Protein AF-A0A7H1N0D5-F1 (afdb_monomer_lite)

Organism: NCBI:txid111831

Radius of gyration: 22.75 Å; chains: 1; bounding box: 36×46×55 Å

Foldseek 3Di:
DVVVVCVVVVHDPVVVVVVVVVLVVVVVPDDPPDDDDDDDDDDPDPPPVPQFFAPDWDAAPNDIDGHHPPDDPVVVVVVVVVSNVVD

Secondary structure (DSSP, 8-state):
-HHHHHHHTT--HHHHHHHHHHHHHHHHT--TTPPPP-PPP---------TT--SEEEEETTEEEEE-TT--HHHHHHHHHHHHHH-

pLDDT: mean 81.39, std 11.9, range [50.66, 96.56]

Sequence (87 aa):
MASAVARRHGLHRNQLYAWRKELRQAADAATADAVPLDFVPVVVSEGRCPAGSPAIEIELAGARVRVSPGADPVLLADVLRTLKALG

Structure (mmCIF, N/CA/C/O backbone):
data_AF-A0A7H1N0D5-F1
#
_entry.id   AF-A0A7H1N0D5-F1
#
loop_
_atom_site.group_PDB
_atom_site.id
_atom_site.type_symbol
_atom_site.label_atom_id
_atom_site.label_alt_id
_atom_site.label_comp_id
_atom_site.label_asym_id
_atom_site.label_entity_id
_atom_site.label_seq_id
_atom_site.pdbx_PDB_ins_code
_atom_site.Cartn_x
_atom_site.Cartn_y
_atom_site.Cartn_z
_atom_site.occupancy
_atom_site.B_iso_or_equiv
_atom_site.auth_seq_id
_atom_site.auth_comp_id
_atom_site.auth_asym_id
_atom_site.auth_atom_id
_atom_site.pdbx_PDB_model_num
ATOM 1 N N . MET A 1 1 ? 14.019 -3.453 -29.436 1.00 59.59 1 MET A N 1
ATOM 2 C CA . MET A 1 1 ? 12.769 -2.808 -28.969 1.00 59.59 1 MET A CA 1
ATOM 3 C C . MET A 1 1 ? 12.725 -2.603 -27.453 1.00 59.59 1 MET A C 1
ATOM 5 O O . MET A 1 1 ? 12.614 -1.456 -27.045 1.00 59.59 1 MET A O 1
ATOM 9 N N . ALA A 1 2 ? 12.897 -3.638 -26.618 1.00 62.19 2 ALA A N 1
ATOM 10 C CA . ALA A 1 2 ? 12.798 -3.516 -25.150 1.00 62.19 2 ALA A CA 1
ATOM 11 C C . ALA A 1 2 ? 13.715 -2.444 -24.509 1.00 62.19 2 ALA A C 1
ATOM 13 O O . ALA A 1 2 ? 13.282 -1.702 -23.634 1.00 62.19 2 ALA A O 1
ATOM 14 N N . SER A 1 3 ? 14.959 -2.292 -24.979 1.00 71.75 3 SER A N 1
ATOM 15 C CA . SER A 1 3 ? 15.897 -1.275 -24.469 1.00 71.75 3 SER A CA 1
ATOM 16 C C . SER A 1 3 ? 15.504 0.168 -24.814 1.00 71.75 3 SER A C 1
ATOM 18 O O . SER A 1 3 ? 15.802 1.083 -24.049 1.00 71.75 3 SER A O 1
ATOM 20 N N . ALA A 1 4 ? 14.828 0.384 -25.947 1.00 82.25 4 ALA A N 1
ATOM 21 C CA . ALA A 1 4 ? 14.347 1.704 -26.352 1.00 82.25 4 ALA A CA 1
ATOM 22 C C . ALA A 1 4 ? 13.128 2.132 -25.520 1.00 82.25 4 ALA A C 1
ATOM 24 O O . ALA A 1 4 ? 13.074 3.277 -25.075 1.00 82.25 4 ALA A O 1
ATOM 25 N N . VAL A 1 5 ? 12.204 1.199 -25.250 1.00 84.19 5 VAL A N 1
ATOM 26 C CA . VAL A 1 5 ? 11.057 1.413 -24.351 1.00 84.19 5 VAL A CA 1
ATOM 27 C C . VAL A 1 5 ? 11.541 1.703 -22.929 1.00 84.19 5 VAL A C 1
ATOM 29 O O . VAL A 1 5 ? 11.163 2.720 -22.360 1.00 84.19 5 VAL A O 1
ATOM 32 N N . ALA A 1 6 ? 12.457 0.890 -22.393 1.00 83.62 6 ALA A N 1
ATOM 33 C CA . ALA A 1 6 ? 13.025 1.098 -21.059 1.00 83.62 6 ALA A CA 1
ATOM 34 C C . ALA A 1 6 ? 13.636 2.503 -20.901 1.00 83.62 6 ALA A C 1
ATOM 36 O O . ALA A 1 6 ? 13.308 3.224 -19.962 1.00 83.62 6 ALA A O 1
ATOM 37 N N . ARG A 1 7 ? 14.455 2.940 -21.868 1.00 82.88 7 ARG A N 1
ATOM 38 C CA . ARG A 1 7 ? 15.079 4.270 -21.832 1.00 82.88 7 ARG A CA 1
ATOM 39 C C . ARG A 1 7 ? 14.060 5.406 -21.922 1.00 82.88 7 ARG A C 1
ATOM 41 O O . ARG A 1 7 ? 14.228 6.412 -21.243 1.00 82.88 7 ARG A O 1
ATOM 48 N N . ARG A 1 8 ? 13.006 5.249 -22.730 1.00 89.12 8 ARG A N 1
ATOM 49 C CA . ARG A 1 8 ? 11.908 6.227 -22.820 1.00 89.12 8 ARG A CA 1
ATOM 50 C C . ARG A 1 8 ? 11.213 6.431 -21.470 1.00 89.12 8 ARG A C 1
ATOM 52 O O . ARG A 1 8 ? 10.765 7.536 -21.196 1.00 89.12 8 ARG A O 1
ATOM 59 N N . HIS A 1 9 ? 11.170 5.395 -20.636 1.00 85.12 9 HIS A N 1
ATOM 60 C CA . HIS A 1 9 ? 10.585 5.426 -19.294 1.00 85.12 9 HIS A CA 1
ATOM 61 C C . HIS A 1 9 ? 11.627 5.593 -18.171 1.00 85.12 9 HIS A C 1
ATOM 63 O O . HIS A 1 9 ? 11.344 5.285 -17.020 1.00 85.12 9 HIS A O 1
ATOM 69 N N . GLY A 1 10 ? 12.835 6.076 -18.483 1.00 85.75 10 GLY A N 1
ATOM 70 C CA . GLY A 1 10 ? 13.843 6.419 -17.473 1.00 85.75 10 GLY A CA 1
ATOM 71 C C . GLY A 1 10 ? 14.565 5.232 -16.828 1.00 85.75 10 GLY A C 1
ATOM 72 O O . GLY A 1 10 ? 15.384 5.439 -15.935 1.00 85.75 10 GLY A O 1
ATOM 73 N N . LEU A 1 11 ? 14.333 3.996 -17.284 1.00 87.50 11 LEU A N 1
ATOM 74 C CA . LEU A 1 11 ? 15.096 2.846 -16.800 1.00 87.50 11 LEU A CA 1
ATOM 75 C C . LEU A 1 11 ? 16.537 2.912 -17.303 1.00 87.50 11 LEU A C 1
ATOM 77 O O . LEU A 1 11 ? 16.808 2.992 -18.508 1.00 87.50 11 LEU A O 1
ATOM 81 N N . HIS A 1 12 ? 17.477 2.779 -16.369 1.00 89.50 12 HIS A N 1
ATOM 82 C CA . HIS A 1 12 ? 18.890 2.702 -16.700 1.00 89.50 12 HIS A CA 1
ATOM 83 C C . HIS A 1 12 ? 19.251 1.320 -17.262 1.00 89.50 12 HIS A C 1
ATOM 85 O O . HIS A 1 12 ? 18.787 0.279 -16.792 1.00 89.50 12 HIS A O 1
ATOM 91 N N . ARG A 1 13 ? 20.161 1.284 -18.241 1.00 85.94 13 ARG A N 1
ATOM 92 C CA . ARG A 1 13 ? 20.576 0.044 -18.918 1.00 85.94 13 ARG A CA 1
ATOM 93 C C . ARG A 1 13 ? 21.096 -1.021 -17.942 1.00 85.94 13 ARG A C 1
ATOM 95 O O . ARG A 1 13 ? 20.805 -2.199 -18.120 1.00 85.94 13 ARG A O 1
ATOM 102 N N . ASN A 1 14 ? 21.838 -0.612 -16.912 1.00 88.50 14 ASN A N 1
ATOM 103 C CA . ASN A 1 14 ? 22.389 -1.545 -15.924 1.00 88.50 14 ASN A CA 1
ATOM 104 C C . ASN A 1 14 ? 21.298 -2.181 -15.047 1.00 88.50 14 ASN A C 1
ATOM 106 O O . ASN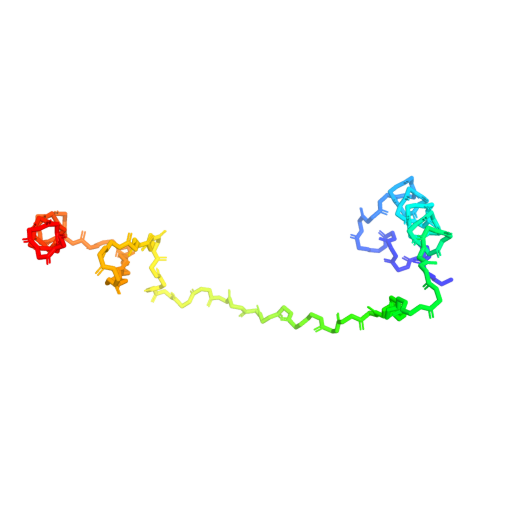 A 1 14 ? 21.423 -3.356 -14.726 1.00 88.50 14 ASN A O 1
ATOM 110 N N . GLN A 1 15 ? 20.217 -1.456 -14.725 1.00 89.19 15 GLN A N 1
ATOM 111 C CA . GLN A 1 15 ? 19.074 -2.016 -13.987 1.00 89.19 15 GLN A CA 1
ATOM 112 C C . GLN A 1 15 ? 18.373 -3.092 -14.819 1.00 89.19 15 GLN A C 1
ATOM 114 O O . GLN A 1 15 ? 18.136 -4.194 -14.339 1.00 89.19 15 GLN A O 1
ATOM 119 N N . LEU A 1 16 ? 18.151 -2.821 -16.111 1.00 88.88 16 LEU A N 1
ATOM 120 C CA . LEU A 1 16 ? 17.560 -3.806 -17.018 1.00 88.88 16 LEU A CA 1
ATOM 121 C C . LEU A 1 16 ? 18.419 -5.078 -17.129 1.00 88.88 16 LEU A C 1
ATOM 123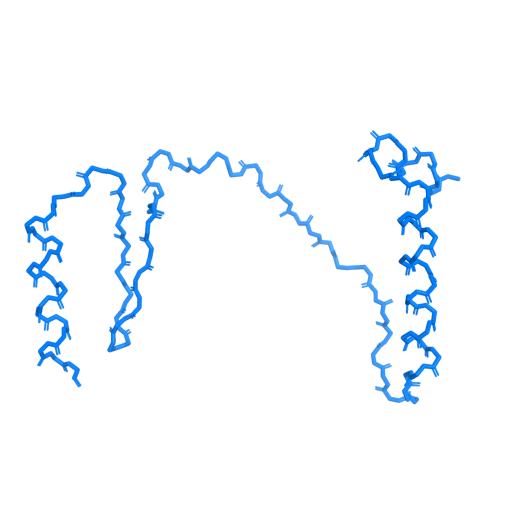 O O . LEU A 1 16 ? 17.883 -6.183 -17.194 1.00 88.88 16 LEU A O 1
ATOM 127 N N . TYR A 1 17 ? 19.748 -4.942 -17.159 1.00 89.94 17 TYR A N 1
ATOM 128 C CA . TYR A 1 17 ? 20.645 -6.100 -17.162 1.00 89.94 17 TYR A CA 1
ATOM 129 C C . TYR A 1 17 ? 20.625 -6.870 -15.841 1.00 89.94 17 TYR A C 1
ATOM 131 O O . TYR A 1 17 ? 20.625 -8.101 -15.886 1.00 89.94 17 TYR A O 1
ATOM 139 N N . ALA A 1 18 ? 20.580 -6.170 -14.704 1.00 92.38 18 ALA A N 1
ATOM 140 C CA . ALA A 1 18 ? 20.476 -6.782 -13.383 1.00 92.38 18 ALA A CA 1
ATOM 141 C C . ALA A 1 18 ? 19.187 -7.609 -13.257 1.00 92.38 18 ALA A C 1
ATOM 143 O O . ALA A 1 18 ? 19.268 -8.817 -13.051 1.00 92.38 18 ALA A O 1
ATOM 144 N N . TRP A 1 19 ? 18.024 -7.026 -13.557 1.00 90.19 19 TRP A N 1
ATOM 145 C CA . TRP A 1 19 ? 16.742 -7.740 -13.490 1.00 90.19 19 TRP A CA 1
ATOM 146 C C . TRP A 1 19 ? 16.666 -8.928 -14.448 1.00 90.19 19 TRP A C 1
ATOM 148 O O . TRP A 1 19 ? 16.177 -9.994 -14.092 1.00 90.19 19 TRP A O 1
ATOM 158 N N . ARG A 1 20 ? 17.217 -8.805 -15.664 1.00 89.06 20 ARG A N 1
ATOM 159 C CA . ARG A 1 20 ? 17.300 -9.941 -16.600 1.00 89.06 20 ARG A CA 1
ATOM 160 C C . ARG A 1 20 ? 18.214 -11.059 -16.107 1.00 89.06 20 ARG A C 1
ATOM 162 O O . ARG A 1 20 ? 18.095 -12.183 -16.595 1.00 89.06 20 ARG A O 1
ATOM 169 N N . LYS A 1 21 ? 19.204 -10.748 -15.270 1.00 90.31 21 LYS A N 1
ATOM 170 C CA . LYS A 1 21 ? 20.085 -11.746 -14.660 1.00 90.31 21 LYS A CA 1
ATOM 171 C C . LYS A 1 21 ? 19.357 -12.439 -13.511 1.00 90.31 21 LYS A C 1
ATOM 173 O O . LYS A 1 21 ? 19.307 -13.661 -13.511 1.00 90.31 21 LYS A O 1
ATOM 178 N N . GLU A 1 22 ? 18.743 -11.668 -12.620 1.00 89.50 22 GLU A N 1
ATOM 179 C CA . GLU A 1 22 ? 17.948 -12.167 -11.490 1.00 89.50 22 GLU A CA 1
ATOM 180 C C . GLU A 1 22 ? 16.803 -13.072 -11.958 1.00 89.50 22 GLU A C 1
ATOM 182 O O . GLU A 1 22 ? 16.647 -14.174 -11.445 1.00 89.50 22 GLU A O 1
ATOM 187 N N . LEU A 1 23 ? 16.072 -12.673 -13.005 1.00 85.38 23 LEU A N 1
ATOM 188 C CA . LEU A 1 23 ? 14.987 -13.476 -13.577 1.00 85.38 23 LEU A CA 1
ATOM 189 C C . LEU A 1 23 ? 15.474 -14.841 -14.088 1.00 85.38 23 LEU A C 1
ATOM 191 O O . LEU A 1 23 ? 14.802 -15.848 -13.899 1.00 85.38 23 LEU A O 1
ATOM 195 N N . ARG A 1 24 ? 16.650 -14.881 -14.728 1.00 85.62 24 ARG A N 1
ATOM 196 C CA . ARG A 1 24 ? 17.252 -16.138 -15.198 1.00 85.62 24 ARG A CA 1
ATOM 197 C C . ARG A 1 24 ? 17.686 -17.018 -14.037 1.00 85.62 24 ARG A C 1
ATOM 199 O O . ARG A 1 24 ? 17.373 -18.193 -14.039 1.00 85.62 24 ARG A O 1
ATOM 206 N N . GLN A 1 25 ? 18.315 -16.435 -13.021 1.00 86.56 25 GLN A N 1
ATOM 207 C CA . GLN A 1 25 ? 18.703 -17.169 -11.816 1.00 86.56 25 GLN A CA 1
ATOM 208 C C . GLN A 1 25 ? 17.491 -17.754 -11.081 1.00 86.56 25 GLN A C 1
ATOM 210 O O . GLN A 1 25 ? 17.556 -18.882 -10.607 1.00 86.56 25 GLN A O 1
ATOM 215 N N . ALA A 1 26 ? 16.386 -17.010 -11.014 1.00 82.19 26 ALA A N 1
ATOM 216 C CA . ALA A 1 26 ? 15.139 -17.493 -10.433 1.00 82.19 26 ALA A CA 1
ATOM 217 C C . ALA A 1 26 ? 14.526 -18.638 -11.256 1.00 82.19 26 ALA A C 1
ATOM 219 O O . ALA A 1 26 ? 14.043 -19.601 -10.673 1.00 82.19 26 ALA A O 1
ATOM 220 N N . ALA A 1 27 ? 14.583 -18.557 -12.589 1.00 80.25 27 ALA A N 1
ATOM 221 C CA . ALA A 1 27 ? 14.135 -19.632 -13.473 1.00 80.25 27 ALA A CA 1
ATOM 222 C C . ALA A 1 27 ? 15.024 -20.885 -13.371 1.00 80.25 27 ALA A C 1
ATOM 224 O O . ALA A 1 27 ? 14.503 -21.992 -13.321 1.00 80.25 27 ALA A O 1
ATOM 225 N N . ASP A 1 28 ? 16.346 -20.718 -13.281 1.00 81.69 28 ASP A N 1
ATOM 226 C CA . ASP A 1 28 ? 17.300 -21.826 -13.130 1.00 81.69 28 ASP A CA 1
ATOM 227 C C . ASP A 1 28 ? 17.156 -22.531 -11.766 1.00 81.69 28 ASP A C 1
ATOM 229 O O . ASP A 1 28 ? 17.429 -23.723 -11.645 1.00 81.69 28 ASP A O 1
ATOM 233 N N . ALA A 1 29 ? 16.726 -21.801 -10.731 1.00 79.50 29 ALA A N 1
ATOM 234 C CA . ALA A 1 29 ? 16.457 -22.335 -9.395 1.00 79.50 29 ALA A CA 1
ATOM 235 C C . ALA A 1 29 ? 15.042 -22.924 -9.238 1.00 79.50 29 ALA A C 1
ATOM 237 O O . ALA A 1 29 ? 14.733 -23.511 -8.198 1.00 79.50 29 ALA A O 1
ATOM 238 N N . ALA A 1 30 ? 14.173 -22.748 -10.235 1.00 75.56 30 ALA A N 1
ATOM 239 C CA . ALA A 1 30 ? 12.800 -23.220 -10.195 1.00 75.56 30 ALA A CA 1
ATOM 240 C C . ALA A 1 30 ? 12.744 -24.745 -10.408 1.00 75.56 30 ALA A C 1
ATOM 242 O O . ALA A 1 30 ? 13.363 -25.288 -11.322 1.00 75.56 30 ALA A O 1
ATOM 243 N N . THR A 1 31 ? 12.003 -25.457 -9.558 1.00 69.25 31 THR A N 1
ATOM 244 C CA . THR A 1 31 ? 11.740 -26.894 -9.732 1.00 69.25 31 THR A CA 1
ATOM 245 C C . THR A 1 31 ? 10.737 -27.130 -10.866 1.00 69.25 31 THR A C 1
ATOM 247 O O . THR A 1 31 ? 10.035 -26.212 -11.283 1.00 69.25 31 THR A O 1
ATOM 250 N N . ALA A 1 32 ? 10.638 -28.366 -11.367 1.00 67.25 32 ALA A N 1
ATOM 251 C CA . ALA A 1 32 ? 9.753 -28.715 -12.489 1.00 67.25 32 ALA A CA 1
ATOM 252 C C . ALA A 1 32 ? 8.258 -28.389 -12.256 1.00 67.25 32 ALA A C 1
ATOM 254 O O . ALA A 1 32 ? 7.524 -28.222 -13.224 1.00 67.25 32 ALA A O 1
ATOM 255 N N . ASP A 1 33 ? 7.834 -28.247 -10.995 1.00 66.50 33 ASP A N 1
ATOM 256 C CA . ASP A 1 33 ? 6.465 -27.876 -10.598 1.00 66.50 33 ASP A CA 1
ATOM 257 C C . ASP A 1 33 ? 6.267 -26.361 -10.388 1.00 66.50 33 ASP A C 1
ATOM 259 O O . ASP A 1 33 ? 5.199 -25.915 -9.962 1.00 66.50 33 ASP A O 1
ATOM 263 N N . ALA A 1 34 ? 7.288 -25.540 -10.640 1.00 67.81 34 ALA A N 1
ATOM 264 C CA . ALA A 1 34 ? 7.182 -24.099 -10.475 1.00 67.81 34 ALA A CA 1
ATOM 265 C C . ALA A 1 34 ? 6.297 -23.476 -11.564 1.00 67.81 34 ALA A C 1
ATOM 267 O O . ALA A 1 34 ? 6.447 -23.739 -12.758 1.00 67.81 34 ALA A O 1
ATOM 268 N N . VAL A 1 35 ? 5.389 -22.594 -11.141 1.00 70.88 35 VAL A N 1
ATOM 269 C CA . VAL A 1 35 ? 4.542 -21.822 -12.054 1.00 70.88 35 VAL A CA 1
ATOM 270 C C . VAL A 1 35 ? 5.432 -20.943 -12.946 1.00 70.88 35 VAL A C 1
ATOM 272 O O . VAL A 1 35 ? 6.301 -20.241 -12.416 1.00 70.88 35 VAL A O 1
ATOM 275 N N . PRO A 1 36 ? 5.229 -20.937 -14.278 1.00 71.12 36 PRO A N 1
ATOM 276 C CA . PRO A 1 36 ? 5.966 -20.057 -15.175 1.00 71.12 36 PRO A CA 1
ATOM 277 C C . PRO A 1 36 ? 5.828 -18.591 -14.755 1.00 71.12 36 PRO A C 1
ATOM 279 O O . PRO A 1 36 ? 4.726 -18.115 -14.480 1.00 71.12 36 PRO A O 1
ATOM 282 N N . LEU A 1 37 ? 6.946 -17.864 -14.725 1.00 72.88 37 LEU A N 1
ATOM 283 C CA . LEU A 1 37 ? 6.932 -16.424 -14.481 1.00 72.88 37 LEU A CA 1
ATOM 284 C C . LEU A 1 37 ? 6.292 -15.722 -15.682 1.00 72.88 37 LEU A C 1
ATOM 286 O O . LEU A 1 37 ? 6.847 -15.755 -16.781 1.00 72.88 37 LEU A O 1
ATOM 290 N N . ASP A 1 38 ? 5.153 -15.072 -15.458 1.00 77.56 38 ASP A N 1
ATOM 291 C CA . ASP A 1 38 ? 4.446 -14.299 -16.477 1.00 77.56 38 ASP A CA 1
ATOM 292 C C . ASP A 1 38 ? 4.265 -12.839 -16.043 1.00 77.56 38 ASP A C 1
ATOM 294 O O . ASP A 1 38 ? 4.308 -12.495 -14.857 1.00 77.56 38 ASP A O 1
ATOM 298 N N . PHE A 1 39 ? 4.086 -11.957 -17.022 1.00 79.94 39 PHE A N 1
ATOM 299 C CA . PHE A 1 39 ? 3.773 -10.561 -16.765 1.00 79.94 39 PHE A CA 1
ATOM 300 C C . PHE A 1 39 ? 2.315 -10.429 -16.328 1.00 79.94 39 PHE A C 1
ATOM 302 O O . PHE A 1 39 ? 1.394 -10.739 -17.078 1.00 79.94 39 PHE A O 1
ATOM 309 N N . VAL A 1 40 ? 2.098 -9.886 -15.131 1.00 80.69 40 VAL A N 1
ATOM 310 C CA . VAL A 1 40 ? 0.754 -9.533 -14.663 1.00 80.69 40 VAL A CA 1
ATOM 311 C C . VAL A 1 40 ? 0.444 -8.094 -15.089 1.00 80.69 40 VAL A C 1
ATOM 313 O O . VAL A 1 40 ? 1.243 -7.194 -14.806 1.00 80.69 40 VAL A O 1
ATOM 316 N N . PRO A 1 41 ? -0.691 -7.832 -15.762 1.00 80.44 41 PRO A N 1
ATOM 317 C CA . PRO A 1 41 ? -1.079 -6.475 -16.114 1.00 80.44 41 PRO A CA 1
ATOM 318 C C . PRO A 1 41 ? -1.362 -5.672 -14.841 1.00 80.44 41 PRO A C 1
ATOM 320 O O . PRO A 1 41 ? -2.279 -5.976 -14.082 1.00 80.44 41 PRO A O 1
ATOM 323 N N . VAL A 1 42 ? -0.580 -4.616 -14.623 1.00 80.56 42 VAL A N 1
ATOM 324 C CA . VAL A 1 42 ? -0.831 -3.643 -13.558 1.00 80.56 42 VAL A CA 1
ATOM 325 C C . VAL A 1 42 ? -1.547 -2.452 -14.173 1.00 80.56 42 VAL A C 1
ATOM 327 O O . VAL A 1 42 ? -0.966 -1.695 -14.951 1.00 80.56 42 VAL A O 1
ATOM 330 N N . VAL A 1 43 ? -2.818 -2.281 -13.823 1.00 80.06 43 VAL A N 1
ATOM 331 C CA . VAL A 1 43 ? -3.557 -1.066 -14.162 1.00 80.06 43 VAL A CA 1
ATOM 332 C C . VAL A 1 43 ? -3.234 -0.029 -13.097 1.00 80.06 43 VAL A C 1
ATOM 334 O O . VAL A 1 43 ? -3.725 -0.102 -11.971 1.00 80.06 43 VAL A O 1
ATOM 337 N N . VAL A 1 44 ? -2.396 0.943 -13.450 1.00 74.25 44 VAL A N 1
ATOM 338 C CA . VAL A 1 44 ? -2.273 2.162 -12.653 1.00 74.25 44 VAL A CA 1
ATOM 339 C C . VAL A 1 44 ? -3.532 2.965 -12.927 1.00 74.25 44 VAL A C 1
ATOM 341 O O . VAL A 1 44 ? -3.647 3.630 -13.953 1.00 74.25 44 VAL A O 1
ATOM 344 N N . SER A 1 45 ? -4.514 2.851 -12.038 1.00 70.06 45 SER A N 1
ATOM 345 C CA . SER A 1 45 ? -5.606 3.813 -12.041 1.00 70.06 45 SER A CA 1
ATOM 346 C C . SER A 1 45 ? -4.982 5.174 -11.751 1.00 70.06 45 SER A C 1
ATOM 348 O O . SER A 1 45 ? -4.244 5.302 -10.768 1.00 70.06 45 SER A O 1
ATOM 350 N N . GLU A 1 46 ? -5.244 6.180 -12.588 1.00 63.59 46 GLU A N 1
ATOM 351 C CA . GLU A 1 46 ? -5.006 7.582 -12.240 1.00 63.59 46 GLU A CA 1
ATOM 352 C C . GLU A 1 46 ? -5.983 7.955 -11.123 1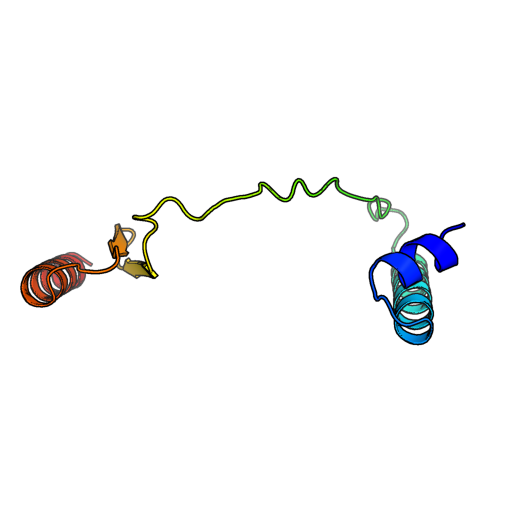.00 63.59 46 GLU A C 1
ATOM 354 O O . GLU A 1 46 ? -6.933 8.719 -11.280 1.00 63.59 46 GLU A O 1
ATOM 359 N N . GLY A 1 47 ? -5.768 7.361 -9.955 1.00 52.41 47 GLY A N 1
ATOM 360 C CA . GLY A 1 47 ? -6.332 7.827 -8.723 1.00 52.41 47 GLY A CA 1
ATOM 361 C C . GLY A 1 47 ? -5.694 9.177 -8.472 1.00 52.41 47 GLY A C 1
ATOM 362 O O . GLY A 1 47 ? -4.708 9.282 -7.746 1.00 52.41 47 GLY A O 1
ATOM 363 N N . ARG A 1 48 ? -6.310 10.245 -8.990 1.00 54.19 48 ARG A N 1
ATOM 364 C CA . ARG A 1 48 ? -6.479 11.408 -8.130 1.00 54.19 48 ARG A CA 1
ATOM 365 C C . ARG A 1 48 ? -7.083 10.816 -6.868 1.00 54.19 48 ARG A C 1
ATOM 367 O O . ARG A 1 48 ? -8.236 10.396 -6.896 1.00 54.19 48 ARG A O 1
ATOM 374 N N . CYS A 1 49 ? -6.267 10.680 -5.825 1.00 50.66 49 CYS A N 1
ATOM 375 C CA . CYS A 1 49 ? -6.742 10.379 -4.486 1.00 50.66 49 CYS A CA 1
ATOM 376 C C . CYS A 1 49 ? -7.957 11.297 -4.312 1.00 50.66 49 CYS A C 1
ATOM 378 O O . CYS A 1 49 ? -7.758 12.517 -4.401 1.00 50.66 49 CYS A O 1
ATOM 380 N N . PRO A 1 50 ? -9.207 10.786 -4.253 1.00 54.28 50 PRO A N 1
ATOM 381 C CA . PRO A 1 50 ? -10.353 11.670 -4.136 1.00 54.28 50 PRO A CA 1
ATOM 382 C C . PRO A 1 50 ? -10.052 12.580 -2.954 1.00 54.28 50 PRO A C 1
ATOM 384 O O . PRO A 1 50 ? -9.551 12.096 -1.935 1.00 54.28 50 PRO A O 1
ATOM 387 N N . ALA A 1 51 ? -10.232 13.892 -3.119 1.00 54.16 51 ALA A N 1
ATOM 388 C CA . ALA A 1 51 ? -10.090 14.818 -2.006 1.00 54.16 51 ALA A CA 1
ATOM 389 C C . ALA A 1 51 ? -11.005 14.289 -0.887 1.00 54.16 51 ALA A C 1
ATOM 391 O O . ALA A 1 51 ? -12.220 14.269 -1.061 1.00 54.16 51 ALA A O 1
ATOM 392 N N . GLY A 1 52 ? -10.415 13.723 0.174 1.00 55.97 52 GLY A N 1
ATOM 393 C CA . GLY A 1 52 ? -11.134 12.919 1.173 1.00 55.97 52 GLY A CA 1
ATOM 394 C C . GLY A 1 52 ? -10.617 11.493 1.412 1.00 55.97 52 GLY A C 1
ATOM 395 O O . GLY A 1 52 ? -11.103 10.840 2.335 1.00 55.97 52 GLY A O 1
ATOM 396 N N . SER A 1 53 ? -9.625 11.004 0.659 1.00 58.66 53 SER A N 1
ATOM 397 C CA . SER A 1 53 ? -8.972 9.726 0.986 1.00 58.66 53 SER A CA 1
ATOM 398 C C . SER A 1 53 ? -8.316 9.800 2.363 1.00 58.66 53 SER A C 1
ATOM 400 O O . SER A 1 53 ? -7.699 10.826 2.675 1.00 58.66 53 SER A O 1
ATOM 402 N N . PRO A 1 54 ? -8.449 8.756 3.198 1.00 60.84 54 PRO A N 1
ATOM 403 C CA . PRO A 1 54 ? -7.864 8.771 4.524 1.00 60.84 54 PRO A CA 1
ATOM 404 C C . PRO A 1 54 ? -6.348 8.912 4.423 1.00 60.84 54 PRO A C 1
ATOM 406 O O . PRO A 1 54 ? -5.690 8.148 3.721 1.00 60.84 54 PRO A O 1
ATOM 409 N N . ALA A 1 55 ? -5.806 9.906 5.120 1.00 73.19 55 ALA A N 1
ATOM 410 C CA . ALA A 1 55 ? -4.370 10.105 5.244 1.00 73.19 55 ALA A CA 1
ATOM 411 C C . ALA A 1 55 ? -3.731 8.988 6.081 1.00 73.19 55 ALA A C 1
ATOM 413 O O . ALA A 1 55 ? -2.557 8.677 5.902 1.00 73.19 55 ALA A O 1
ATOM 414 N N . ILE A 1 56 ? -4.505 8.405 7.003 1.00 83.50 56 ILE A N 1
ATOM 415 C CA . ILE A 1 56 ? -4.052 7.368 7.927 1.00 83.50 56 ILE A CA 1
ATOM 416 C C . ILE A 1 56 ? -5.122 6.286 8.014 1.00 83.50 56 ILE A C 1
ATOM 418 O O . ILE A 1 56 ? -6.317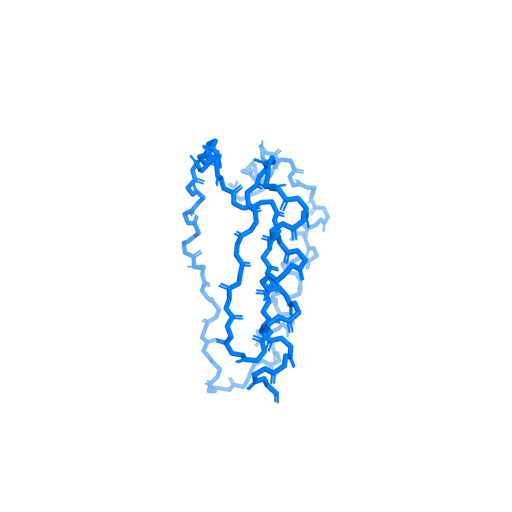 6.574 8.115 1.00 83.50 56 ILE A O 1
ATOM 422 N N . GLU A 1 57 ? -4.679 5.036 8.018 1.00 89.56 57 GLU A N 1
ATOM 423 C CA . GLU A 1 57 ? -5.517 3.888 8.316 1.00 89.56 57 GLU A CA 1
ATOM 424 C C . GLU A 1 57 ? -4.949 3.133 9.518 1.00 89.56 57 GLU A C 1
ATOM 426 O O . GLU A 1 57 ? -3.743 2.908 9.602 1.00 89.56 57 GLU A O 1
ATOM 431 N N . ILE A 1 58 ? -5.819 2.795 10.467 1.00 90.19 58 ILE A N 1
ATOM 432 C CA . ILE A 1 58 ? -5.465 2.163 11.737 1.00 90.19 58 ILE A CA 1
ATOM 433 C C . ILE A 1 58 ? -6.277 0.880 11.865 1.00 90.19 58 ILE A C 1
ATOM 435 O O . ILE A 1 58 ? -7.502 0.908 11.749 1.00 90.19 58 ILE A O 1
ATOM 439 N N . GLU A 1 59 ? -5.607 -0.232 12.142 1.00 91.00 59 GLU A N 1
ATOM 440 C CA . GLU A 1 59 ? -6.243 -1.506 12.467 1.00 91.00 59 GLU A CA 1
ATOM 441 C C . GLU A 1 59 ? -6.014 -1.822 13.950 1.00 91.00 59 GLU A C 1
ATOM 443 O O . GLU A 1 59 ? -4.880 -1.813 14.429 1.00 91.00 59 GLU A O 1
ATOM 448 N N . LEU A 1 60 ? -7.099 -2.037 14.697 1.00 87.44 60 LEU A N 1
ATOM 449 C CA . LEU A 1 60 ? -7.072 -2.293 16.138 1.00 87.44 60 LEU A CA 1
ATOM 450 C C . LEU A 1 60 ? -8.237 -3.209 16.518 1.00 87.44 60 LEU A C 1
ATOM 452 O O . LEU A 1 60 ? -9.378 -2.904 16.187 1.00 87.44 60 LEU A O 1
ATOM 456 N N . ALA A 1 61 ? -7.963 -4.304 17.234 1.00 84.81 61 ALA A N 1
ATOM 457 C CA . ALA A 1 61 ? -8.984 -5.250 17.711 1.00 84.81 61 ALA A CA 1
ATOM 458 C C . ALA A 1 61 ? -9.962 -5.735 16.609 1.00 84.81 61 ALA A C 1
ATOM 460 O O . ALA A 1 61 ? -11.153 -5.909 16.849 1.00 84.81 61 ALA A O 1
ATOM 461 N N . GLY A 1 62 ? -9.478 -5.904 15.371 1.00 87.56 62 GLY A N 1
ATOM 462 C CA . GLY A 1 62 ? -10.301 -6.288 14.212 1.00 87.56 62 GLY A CA 1
ATOM 463 C C . GLY A 1 62 ? -11.168 -5.164 13.626 1.00 87.56 62 GLY A C 1
ATOM 464 O O . GLY A 1 62 ? -11.841 -5.371 12.617 1.00 87.56 62 GLY A O 1
ATOM 465 N N . ALA A 1 63 ? -11.140 -3.965 14.213 1.00 88.56 63 ALA A N 1
ATOM 466 C CA . ALA A 1 63 ? -11.747 -2.766 13.656 1.00 88.56 63 ALA A CA 1
ATOM 467 C C . ALA A 1 63 ? -10.742 -2.001 12.783 1.00 88.56 63 ALA A C 1
ATOM 469 O O . ALA A 1 63 ? -9.558 -1.891 13.104 1.00 88.56 63 ALA A O 1
ATOM 470 N N . ARG A 1 64 ? -11.240 -1.421 11.688 1.00 91.50 64 ARG A N 1
ATOM 471 C CA . ARG A 1 64 ? -10.457 -0.613 10.746 1.00 91.50 64 ARG A CA 1
ATOM 472 C C . ARG A 1 64 ? -10.952 0.829 10.771 1.00 91.50 64 ARG A C 1
ATOM 474 O O . ARG A 1 64 ? -12.085 1.104 10.379 1.00 91.50 64 ARG A O 1
ATOM 481 N N . VAL A 1 65 ? -10.104 1.747 11.223 1.00 90.75 65 VAL A N 1
ATOM 482 C CA . VAL A 1 65 ? -10.385 3.184 11.329 1.00 90.75 65 VAL A CA 1
ATOM 483 C C . VAL A 1 65 ? -9.668 3.920 10.204 1.00 90.75 65 VAL A C 1
ATOM 485 O O . VAL A 1 65 ? -8.465 3.766 10.010 1.00 90.75 65 VAL A O 1
ATOM 488 N N . ARG A 1 66 ? -10.410 4.745 9.467 1.00 90.44 66 ARG A N 1
ATOM 489 C CA . ARG A 1 66 ? -9.896 5.570 8.369 1.00 90.44 66 ARG A CA 1
ATOM 490 C C . ARG A 1 66 ? -9.976 7.037 8.761 1.00 90.44 66 ARG A C 1
ATOM 492 O O . ARG A 1 66 ? -11.059 7.525 9.068 1.00 90.44 66 ARG A O 1
ATOM 499 N N . VAL A 1 67 ? -8.839 7.726 8.746 1.00 90.06 67 VAL A N 1
ATOM 500 C CA . VAL A 1 67 ? -8.716 9.119 9.188 1.00 90.06 67 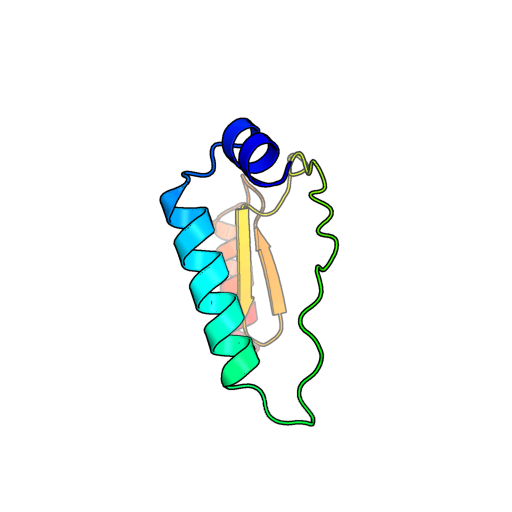VAL A CA 1
ATOM 501 C C . VAL A 1 67 ? -8.483 10.016 7.982 1.00 90.06 67 VAL A C 1
ATOM 503 O O . VAL A 1 67 ? -7.404 10.007 7.388 1.00 90.06 67 VAL A O 1
ATOM 506 N N . SER A 1 68 ? -9.492 10.799 7.611 1.00 86.44 68 SER A N 1
ATOM 507 C CA . SER A 1 68 ? -9.374 11.803 6.550 1.00 86.44 68 SER A CA 1
ATOM 508 C C . SER A 1 68 ? -8.616 13.050 7.025 1.00 86.44 68 SER A C 1
ATOM 510 O O . SER A 1 68 ? -8.614 13.356 8.221 1.00 86.44 68 SER A O 1
ATOM 512 N N . PRO A 1 69 ? -7.978 13.799 6.107 1.00 83.12 69 PRO A N 1
ATOM 513 C CA . PRO A 1 69 ? -7.417 15.109 6.422 1.00 83.12 69 PRO A CA 1
ATOM 514 C C . PRO A 1 69 ? -8.467 16.016 7.081 1.00 83.12 69 PRO A C 1
ATOM 516 O O . PRO A 1 69 ? -9.580 16.132 6.574 1.00 83.12 69 PRO A O 1
ATOM 519 N N . GLY A 1 70 ? -8.114 16.652 8.201 1.00 87.12 70 GLY A N 1
ATOM 520 C CA . GLY A 1 70 ? -9.030 17.516 8.958 1.00 87.12 70 GLY A CA 1
ATOM 521 C C . GLY A 1 70 ? -9.946 16.790 9.950 1.00 87.12 70 GLY A C 1
ATOM 522 O O . GLY A 1 70 ? -10.845 17.421 10.496 1.00 87.12 70 GLY A O 1
ATOM 523 N N . ALA A 1 71 ? -9.736 15.492 10.198 1.00 89.12 71 ALA A N 1
ATOM 524 C CA . ALA A 1 71 ? -10.434 14.781 11.266 1.00 89.12 71 ALA A CA 1
ATOM 525 C C . ALA A 1 71 ? -10.192 15.440 12.637 1.00 89.12 71 ALA A C 1
ATOM 527 O O . ALA A 1 71 ? -9.065 15.823 12.959 1.00 89.12 71 ALA A O 1
ATOM 528 N N . ASP A 1 72 ? -11.250 15.535 13.445 1.00 93.56 72 ASP A N 1
ATOM 529 C CA . ASP A 1 72 ? -11.173 16.070 14.805 1.00 93.56 72 ASP A CA 1
ATOM 530 C C . ASP A 1 72 ? -10.306 15.151 15.692 1.00 93.56 72 ASP A C 1
ATOM 532 O O . ASP A 1 72 ? -10.647 13.974 15.878 1.00 93.56 72 ASP A O 1
ATOM 536 N N . PRO A 1 73 ? -9.189 15.657 16.253 1.00 92.81 73 PRO A N 1
ATOM 537 C CA . PRO A 1 73 ? -8.291 14.856 17.076 1.00 92.81 73 PRO A CA 1
ATOM 538 C C . PRO A 1 73 ? -8.930 14.376 18.385 1.00 92.81 73 PRO A C 1
ATOM 540 O O . PRO A 1 73 ? -8.547 13.315 18.881 1.00 92.81 73 PRO A O 1
ATOM 543 N N . VAL A 1 74 ? -9.895 15.115 18.946 1.00 96.56 74 VAL A N 1
ATOM 544 C CA . VAL A 1 74 ? -10.562 14.741 20.202 1.00 96.56 74 VAL A CA 1
ATOM 545 C C . VAL A 1 74 ? -11.464 13.536 19.963 1.00 96.56 74 VAL A C 1
ATOM 547 O O . VAL A 1 74 ? -11.309 12.509 20.626 1.00 96.56 74 VAL A O 1
ATOM 550 N N . LEU A 1 75 ? -12.324 13.621 18.945 1.00 95.31 75 LEU A N 1
ATOM 551 C CA . LEU A 1 75 ? -13.206 12.524 18.555 1.00 95.31 75 LEU A CA 1
ATOM 552 C C . LEU A 1 75 ? -12.412 11.273 18.149 1.00 95.31 75 LEU A C 1
ATOM 554 O O . LEU A 1 75 ? -12.765 10.161 18.540 1.00 95.31 75 LEU A O 1
ATOM 558 N N . LEU A 1 76 ? -11.312 11.438 17.405 1.00 95.12 76 LEU A N 1
ATOM 559 C CA . LEU A 1 76 ? -10.443 10.320 17.037 1.00 95.12 76 LEU A CA 1
ATOM 560 C C . LEU A 1 76 ? -9.846 9.633 18.275 1.00 95.12 76 LEU A C 1
ATOM 562 O O . LEU A 1 76 ? -9.827 8.405 18.347 1.00 95.12 76 LEU A O 1
ATOM 566 N N . ALA A 1 77 ? -9.385 10.402 19.265 1.00 95.00 77 ALA A N 1
ATOM 567 C CA . ALA A 1 77 ? -8.838 9.849 20.500 1.00 95.00 77 ALA A CA 1
ATOM 568 C C . ALA A 1 77 ? -9.893 9.101 21.331 1.00 95.00 77 ALA A C 1
ATOM 570 O O . ALA A 1 77 ? -9.571 8.071 21.928 1.00 95.00 77 ALA A O 1
ATOM 571 N N . ASP A 1 78 ? -11.134 9.597 21.368 1.00 96.12 78 ASP A N 1
ATOM 572 C CA . ASP A 1 78 ? -12.252 8.914 22.026 1.00 96.12 78 ASP A CA 1
ATOM 573 C C . ASP A 1 78 ? -12.555 7.574 21.349 1.00 96.12 78 ASP A C 1
ATOM 575 O O . ASP A 1 78 ? -12.561 6.543 22.022 1.00 96.12 78 ASP A O 1
ATOM 579 N N . VAL A 1 79 ? -12.694 7.557 20.017 1.00 93.94 79 VAL A N 1
ATOM 580 C CA . VAL A 1 79 ? -12.930 6.324 19.243 1.00 93.94 79 VAL A CA 1
ATOM 581 C C . VAL A 1 79 ? -11.819 5.301 19.485 1.00 93.94 79 VAL A C 1
ATOM 583 O O . VAL A 1 79 ? -12.104 4.137 19.762 1.00 93.94 79 VAL A O 1
ATOM 586 N N . LEU A 1 80 ? -10.551 5.721 19.438 1.00 94.38 80 LEU A N 1
ATOM 587 C CA . LEU A 1 80 ? -9.416 4.824 19.674 1.00 94.38 80 LEU A CA 1
ATOM 588 C C . LEU A 1 80 ? -9.385 4.280 21.110 1.00 94.38 80 LEU A C 1
ATOM 590 O O . LEU A 1 80 ? -9.068 3.106 21.304 1.00 94.38 80 LEU A O 1
ATOM 594 N N . ARG A 1 81 ? -9.739 5.091 22.118 1.00 94.06 81 ARG A N 1
ATOM 595 C CA . ARG A 1 81 ? -9.867 4.626 23.511 1.00 94.06 81 ARG A CA 1
ATOM 596 C C . ARG A 1 81 ? -10.979 3.596 23.661 1.00 94.06 81 ARG A C 1
ATOM 598 O O . ARG A 1 81 ? -10.756 2.575 24.306 1.00 94.06 81 ARG A O 1
ATOM 605 N N . THR A 1 82 ? -12.140 3.837 23.057 1.00 94.25 82 THR A N 1
ATOM 606 C CA . THR A 1 82 ? -13.265 2.898 23.095 1.00 94.25 82 THR A CA 1
ATOM 607 C C . THR A 1 82 ? -12.911 1.583 22.409 1.00 94.25 82 THR A C 1
ATOM 609 O O . THR A 1 82 ? -13.113 0.528 22.999 1.00 94.25 82 THR A O 1
ATOM 612 N N . LEU A 1 83 ? -12.314 1.623 21.212 1.00 93.19 83 LEU A N 1
ATOM 613 C CA . LEU A 1 83 ? -11.883 0.412 20.505 1.00 93.19 83 LEU A CA 1
ATOM 614 C C . LEU A 1 83 ? -10.823 -0.371 21.289 1.00 93.19 83 LEU A C 1
ATOM 616 O O . LEU A 1 83 ? -10.886 -1.593 21.342 1.00 93.19 83 LEU A O 1
ATOM 620 N N . LYS A 1 84 ? -9.890 0.322 21.953 1.00 89.75 84 LYS A N 1
ATOM 621 C CA . LYS A 1 84 ? -8.897 -0.314 22.829 1.00 89.75 84 LYS A CA 1
ATOM 622 C C . LYS A 1 84 ? -9.523 -0.989 24.055 1.00 89.75 84 LYS A C 1
ATOM 624 O O . LYS A 1 84 ? -8.954 -1.949 24.545 1.00 89.75 84 LYS A O 1
ATOM 629 N N . ALA A 1 85 ? -10.638 -0.476 24.574 1.00 90.81 85 ALA A N 1
ATOM 630 C CA . ALA A 1 85 ? -11.328 -1.065 25.725 1.00 90.81 85 ALA A CA 1
ATOM 631 C C . ALA A 1 85 ? -12.218 -2.267 25.356 1.00 90.81 85 ALA A C 1
ATOM 633 O O . ALA A 1 85 ? -12.634 -3.005 26.245 1.00 90.81 85 ALA A O 1
ATOM 634 N N . LEU A 1 86 ? -12.547 -2.428 24.068 1.00 82.44 86 LEU A N 1
ATOM 635 C CA . LEU A 1 86 ? -13.377 -3.519 23.545 1.00 82.44 86 LE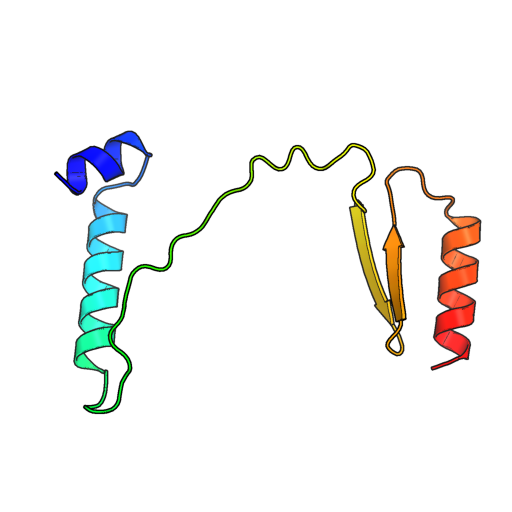U A CA 1
ATOM 636 C C . LEU A 1 86 ? -12.568 -4.747 23.099 1.00 82.44 86 LEU A C 1
ATOM 638 O O . LEU A 1 86 ? -13.154 -5.818 22.948 1.00 82.44 86 LEU A O 1
ATOM 642 N N . GLY A 1 87 ? -11.267 -4.578 22.845 1.00 71.38 87 GLY A N 1
ATOM 643 C CA . GLY A 1 87 ? -10.324 -5.655 22.524 1.00 71.38 87 GLY A CA 1
ATOM 644 C C . GLY A 1 87 ? -9.547 -6.124 23.741 1.00 71.38 87 GLY A C 1
ATOM 645 O O . GLY A 1 87 ? -9.127 -7.299 23.718 1.00 71.38 87 GLY A O 1
#

InterPro domains:
  IPR002514 Transposase IS3/IS911family [PF01527] (3-36)
  IPR010921 Trp repressor/replication initiator [SSF48295] (3-30)